Protein AF-A0A1E4RXN3-F1 (afdb_monomer_lite)

Sequence (51 aa):
MGRRKISIQPITDERNRKVTFVKRKAGLFKKAHELAVLCQVDIAVIILGKN

Foldseek 3Di:
DDDDDDDPDDDPDPVCNVVVCVVVVVVVVVVQVVCCVVVVDDDDDDDDDDD

InterPro domains:
  IPR002100 Transcription factor, MADS-box [PF00319] (10-50)
  IPR002100 Transcription factor, MADS-box [PR00404] (3-23)
  IPR002100 Transcription factor, MADS-box [PR00404] (23-38)
  IPR002100 Transcription factor, MADS-box [PR00404] (38-51)
  IPR002100 Transcription factor, MADS-box [PS50066] (1-51)
  IPR002100 Transcription factor, MADS-box [SM00432] (1-51)
  IPR036879 Transcription factor, MADS-box superfamily [G3DSA:3.40.1810.10] (13-51)
  IPR036879 Transcription factor, MADS-box superfamily [SSF55455] (1-50)

Radius of gyration: 13.74 Å; chains: 1; bounding box: 30×26×33 Å

Structure (mmCIF, N/CA/C/O backbone):
data_AF-A0A1E4RXN3-F1
#
_entry.id   AF-A0A1E4RXN3-F1
#
loop_
_atom_site.group_PDB
_atom_site.id
_atom_site.type_symbol
_atom_site.label_atom_id
_atom_site.label_alt_id
_atom_site.label_comp_id
_atom_site.label_asym_id
_atom_site.label_entity_id
_atom_site.label_seq_id
_atom_site.pdbx_PDB_ins_code
_atom_site.Cartn_x
_atom_site.Cartn_y
_atom_site.Cartn_z
_atom_site.occupancy
_atom_site.B_iso_or_equiv
_atom_site.auth_seq_id
_atom_site.auth_comp_id
_atom_site.auth_asym_id
_atom_site.auth_atom_id
_atom_site.pdbx_PDB_model_num
ATOM 1 N N . MET A 1 1 ? 18.180 11.943 -6.945 1.00 69.38 1 MET A N 1
ATOM 2 C CA . MET A 1 1 ? 17.095 12.333 -7.880 1.00 69.38 1 MET A CA 1
ATOM 3 C C . MET A 1 1 ? 15.762 12.202 -7.149 1.00 69.38 1 MET A C 1
ATOM 5 O O . MET A 1 1 ? 15.539 11.166 -6.539 1.00 69.38 1 MET A O 1
ATOM 9 N N . GLY A 1 2 ? 14.931 13.249 -7.133 1.00 90.12 2 GLY A N 1
ATOM 10 C CA . GLY A 1 2 ? 13.662 13.275 -6.389 1.00 90.12 2 GLY A CA 1
ATOM 11 C C . GLY A 1 2 ? 12.549 12.407 -6.994 1.00 90.12 2 GLY A C 1
ATOM 12 O O . GLY A 1 2 ? 12.760 11.647 -7.941 1.00 90.12 2 GLY A O 1
ATOM 13 N N . ARG A 1 3 ? 11.336 12.531 -6.446 1.00 93.50 3 ARG A N 1
ATOM 14 C CA . ARG A 1 3 ? 10.147 11.808 -6.922 1.00 93.50 3 ARG A CA 1
ATOM 15 C C . ARG A 1 3 ? 9.761 12.276 -8.330 1.00 93.50 3 ARG A C 1
ATOM 17 O O . ARG A 1 3 ? 9.504 13.456 -8.535 1.00 93.50 3 ARG A O 1
ATOM 24 N N . ARG A 1 4 ? 9.667 11.342 -9.281 1.00 93.75 4 ARG A N 1
ATOM 25 C CA . ARG A 1 4 ? 9.182 11.601 -10.649 1.00 93.75 4 ARG A CA 1
ATOM 26 C C . ARG A 1 4 ? 7.730 11.149 -10.810 1.00 93.75 4 ARG A C 1
ATOM 28 O O . ARG A 1 4 ? 7.307 10.175 -10.184 1.00 93.75 4 ARG A O 1
ATOM 35 N N . LYS A 1 5 ? 6.969 11.860 -11.646 1.00 94.94 5 LYS A N 1
ATOM 36 C CA . LYS A 1 5 ? 5.619 11.452 -12.061 1.00 94.94 5 LYS A CA 1
ATOM 37 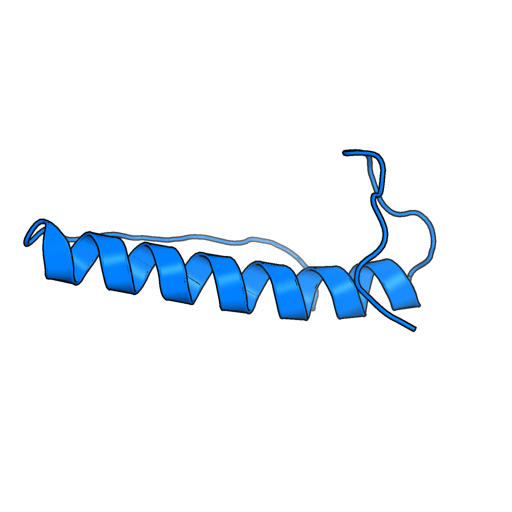C C . LYS A 1 5 ? 5.730 10.260 -13.023 1.00 94.94 5 LYS A C 1
ATOM 39 O O . LYS A 1 5 ? 6.619 10.245 -13.867 1.00 94.94 5 LYS A O 1
ATOM 44 N N . ILE A 1 6 ? 4.844 9.278 -12.875 1.00 95.19 6 ILE A N 1
ATOM 45 C CA . ILE A 1 6 ? 4.719 8.099 -13.749 1.00 95.19 6 ILE A CA 1
ATOM 46 C C . ILE A 1 6 ? 3.256 7.961 -14.186 1.00 95.19 6 ILE A C 1
ATOM 48 O O . ILE A 1 6 ? 2.367 8.416 -13.460 1.00 95.19 6 ILE A O 1
ATOM 52 N N . SER A 1 7 ? 3.000 7.350 -15.342 1.00 97.12 7 SER A N 1
ATOM 53 C CA . SER A 1 7 ? 1.646 6.979 -15.770 1.00 97.12 7 SER A CA 1
ATOM 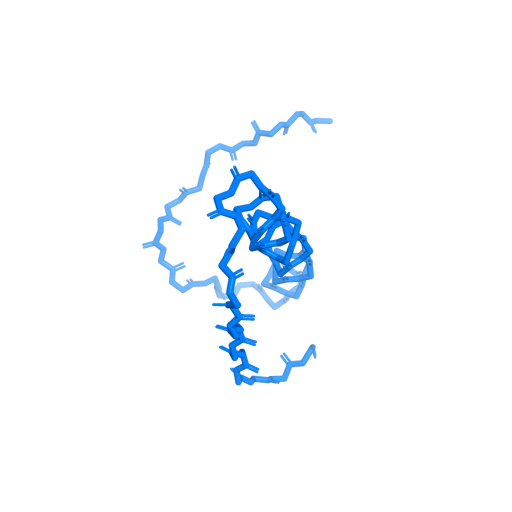54 C C . SER A 1 7 ? 1.095 5.834 -14.910 1.00 97.12 7 SER A C 1
ATOM 56 O O . SER A 1 7 ? 1.846 4.985 -14.424 1.00 97.12 7 SER A O 1
ATOM 58 N N . ILE A 1 8 ? -0.223 5.813 -14.695 1.00 97.00 8 ILE A N 1
ATOM 59 C CA . ILE A 1 8 ? -0.907 4.718 -13.994 1.00 97.00 8 ILE A CA 1
ATOM 60 C C . ILE A 1 8 ? -1.244 3.636 -15.019 1.00 97.00 8 ILE A C 1
ATOM 62 O O . ILE A 1 8 ? -2.336 3.595 -15.572 1.00 97.00 8 ILE A O 1
ATOM 66 N N . GLN A 1 9 ? -0.251 2.799 -15.301 1.00 97.31 9 GLN A N 1
ATOM 67 C CA . GLN A 1 9 ? -0.337 1.667 -16.221 1.00 97.31 9 GLN A CA 1
ATOM 68 C C . GLN A 1 9 ? 0.566 0.523 -15.725 1.00 97.31 9 GLN A C 1
ATOM 70 O O . GLN A 1 9 ? 1.427 0.764 -14.867 1.00 97.31 9 GLN A O 1
ATOM 75 N N . PRO A 1 10 ? 0.415 -0.711 -16.240 1.00 95.25 10 PRO A N 1
ATOM 76 C CA . PRO A 1 10 ? 1.305 -1.815 -15.893 1.00 95.25 10 PRO A CA 1
ATOM 77 C C . PRO A 1 10 ? 2.783 -1.470 -16.142 1.00 95.25 10 PRO A C 1
ATOM 79 O O . PRO A 1 10 ? 3.159 -1.022 -17.224 1.00 95.25 10 PRO A O 1
ATOM 82 N N . ILE A 1 11 ? 3.635 -1.680 -15.132 1.00 95.81 11 ILE A N 1
ATOM 83 C CA . ILE A 1 11 ? 5.081 -1.440 -15.239 1.00 95.81 11 ILE A CA 1
ATOM 84 C C . ILE A 1 11 ? 5.728 -2.658 -15.904 1.00 95.81 11 ILE A C 1
ATOM 86 O O . ILE A 1 11 ? 5.729 -3.755 -15.338 1.00 95.81 11 ILE A O 1
ATOM 90 N N . THR A 1 12 ? 6.287 -2.461 -17.096 1.00 96.69 12 THR A N 1
ATOM 91 C CA . THR A 1 12 ? 6.932 -3.518 -17.888 1.00 96.69 12 THR A CA 1
ATOM 92 C C . THR A 1 12 ? 8.289 -3.918 -17.311 1.00 96.69 12 THR A C 1
ATOM 94 O O . THR A 1 12 ? 8.549 -5.108 -17.141 1.00 96.69 12 THR A O 1
ATOM 97 N N . ASP A 1 13 ? 9.107 -2.934 -16.927 1.00 96.00 13 ASP A N 1
ATOM 98 C CA . ASP A 1 13 ? 10.410 -3.147 -16.291 1.00 96.00 13 ASP A CA 1
ATOM 99 C C . ASP A 1 13 ? 10.262 -3.871 -14.942 1.00 96.00 13 ASP A C 1
ATOM 101 O O . ASP A 1 13 ? 9.641 -3.371 -13.999 1.00 96.00 13 ASP A O 1
ATOM 105 N N . GLU A 1 14 ? 10.837 -5.070 -14.848 1.00 94.81 14 GLU A N 1
ATOM 106 C CA . GLU A 1 14 ? 10.665 -5.953 -13.696 1.00 94.81 14 GLU A CA 1
ATOM 107 C C . GLU A 1 14 ? 11.272 -5.376 -12.411 1.00 94.81 14 GLU A C 1
ATOM 109 O O . GLU A 1 14 ? 10.656 -5.451 -11.344 1.00 94.81 14 GLU A O 1
ATOM 114 N N . ARG A 1 15 ? 12.456 -4.759 -12.498 1.00 95.12 15 ARG A N 1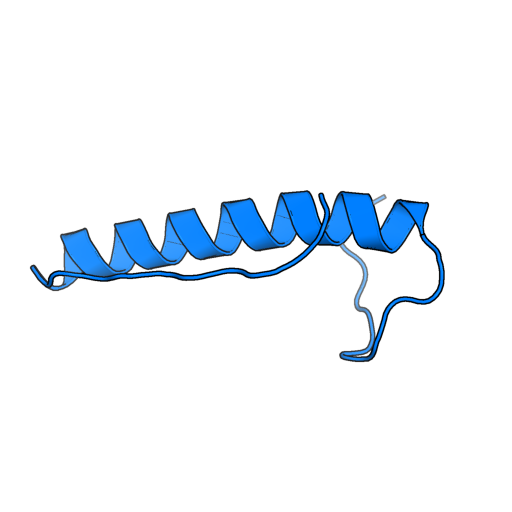
ATOM 115 C CA . ARG A 1 15 ? 13.150 -4.192 -11.336 1.00 95.12 15 ARG A CA 1
ATOM 116 C C . ARG A 1 15 ? 12.368 -3.011 -10.770 1.00 95.12 15 ARG A C 1
ATOM 118 O O . ARG A 1 15 ? 12.133 -2.940 -9.562 1.00 95.12 15 ARG A O 1
ATOM 125 N N . ASN A 1 16 ? 11.918 -2.112 -11.639 1.00 94.69 16 ASN A N 1
ATOM 126 C CA . ASN A 1 16 ? 11.096 -0.967 -11.277 1.00 94.69 16 ASN A CA 1
ATOM 127 C C . ASN A 1 16 ? 9.741 -1.410 -10.739 1.00 94.69 16 ASN A C 1
ATOM 129 O O . ASN A 1 16 ? 9.267 -0.825 -9.764 1.00 94.69 16 ASN A O 1
ATOM 133 N N . ARG A 1 17 ? 9.135 -2.458 -11.311 1.00 95.19 17 ARG A N 1
ATOM 134 C CA . ARG A 1 17 ? 7.885 -3.034 -10.807 1.00 95.19 17 ARG A CA 1
ATOM 135 C C . ARG A 1 17 ? 8.059 -3.580 -9.391 1.00 95.19 17 ARG A C 1
ATOM 137 O O . ARG A 1 17 ? 7.288 -3.185 -8.522 1.00 95.19 17 ARG A O 1
ATOM 144 N N . LYS A 1 18 ? 9.094 -4.389 -9.130 1.00 94.56 18 LYS A N 1
ATOM 145 C CA . LYS A 1 18 ? 9.403 -4.944 -7.795 1.00 94.56 18 LYS A CA 1
ATOM 146 C C . LYS A 1 18 ? 9.634 -3.849 -6.753 1.00 94.56 18 LYS A C 1
ATOM 148 O O . LYS A 1 18 ? 8.976 -3.815 -5.715 1.00 94.56 18 LYS A O 1
ATOM 153 N N . VAL A 1 19 ? 10.506 -2.884 -7.053 1.00 95.00 19 VAL A N 1
ATOM 154 C CA . VAL A 1 19 ? 10.793 -1.766 -6.136 1.00 95.00 19 VAL A CA 1
ATOM 155 C C . VAL A 1 19 ? 9.548 -0.905 -5.899 1.00 95.00 19 VAL A C 1
ATOM 157 O O . VAL A 1 19 ? 9.278 -0.500 -4.766 1.00 95.00 19 VAL A O 1
ATOM 160 N N . THR A 1 20 ? 8.771 -0.626 -6.950 1.00 95.12 20 THR A N 1
ATOM 161 C CA . THR A 1 20 ? 7.522 0.140 -6.837 1.00 95.12 20 THR A CA 1
ATOM 162 C C . THR A 1 20 ? 6.497 -0.605 -5.996 1.00 95.12 20 THR A C 1
ATOM 164 O O . THR A 1 20 ? 5.894 0.009 -5.118 1.00 95.12 20 THR A O 1
ATOM 167 N N . PHE A 1 21 ? 6.335 -1.911 -6.210 1.00 95.50 21 PHE A N 1
ATOM 168 C CA . PHE A 1 21 ? 5.420 -2.754 -5.450 1.00 95.50 21 PHE A CA 1
ATOM 169 C C . PHE A 1 21 ? 5.745 -2.716 -3.956 1.00 95.50 21 PHE A C 1
ATOM 171 O O . PHE A 1 21 ? 4.878 -2.363 -3.161 1.00 95.50 21 PHE A O 1
ATOM 178 N N . VAL A 1 22 ? 7.006 -2.947 -3.574 1.00 95.31 22 VAL A N 1
ATOM 179 C CA . VAL A 1 22 ? 7.441 -2.898 -2.167 1.00 95.31 22 VAL A CA 1
ATOM 180 C C . VAL A 1 22 ? 7.139 -1.535 -1.531 1.00 95.31 22 VAL A C 1
ATOM 182 O O . VAL A 1 22 ? 6.541 -1.470 -0.456 1.00 95.31 22 VAL A O 1
ATOM 185 N N . LYS A 1 23 ? 7.484 -0.432 -2.210 1.00 95.50 23 LYS A N 1
ATOM 186 C CA . LYS A 1 23 ? 7.265 0.929 -1.687 1.00 95.50 23 LYS A CA 1
ATOM 187 C C . LYS A 1 23 ? 5.781 1.295 -1.582 1.00 95.50 23 LYS A C 1
ATOM 189 O O . LYS A 1 23 ? 5.365 1.892 -0.591 1.00 95.50 23 LYS A O 1
ATOM 194 N N . ARG A 1 24 ? 4.972 0.953 -2.591 1.00 96.31 24 ARG A N 1
ATOM 195 C CA . ARG A 1 24 ? 3.526 1.235 -2.613 1.00 96.31 24 ARG A CA 1
ATOM 196 C C . ARG A 1 24 ? 2.778 0.386 -1.595 1.00 96.31 24 ARG A C 1
ATOM 198 O O . ARG A 1 24 ? 1.930 0.930 -0.898 1.00 96.31 24 ARG A O 1
ATOM 205 N N . LYS A 1 25 ? 3.142 -0.893 -1.464 1.00 96.44 25 LYS A N 1
ATOM 206 C CA . LYS A 1 25 ? 2.612 -1.803 -0.446 1.00 96.44 25 LYS A CA 1
ATOM 207 C C . LYS A 1 25 ? 2.809 -1.220 0.951 1.00 96.44 25 LYS A C 1
ATOM 209 O O . LYS A 1 25 ? 1.837 -1.054 1.676 1.00 96.44 25 LYS A O 1
ATOM 214 N N . ALA A 1 26 ? 4.039 -0.833 1.295 1.00 96.94 26 ALA A N 1
ATOM 215 C CA . ALA A 1 26 ? 4.331 -0.225 2.593 1.00 96.94 26 ALA A CA 1
ATOM 216 C C . ALA A 1 26 ? 3.511 1.057 2.838 1.00 96.94 26 ALA A C 1
ATOM 218 O O . ALA A 1 26 ? 2.934 1.231 3.909 1.00 96.94 26 ALA A O 1
ATOM 219 N N . GLY A 1 27 ? 3.401 1.929 1.828 1.00 98.06 27 GLY A N 1
ATOM 220 C CA . GLY A 1 27 ? 2.577 3.138 1.916 1.00 98.06 27 GLY A CA 1
ATOM 221 C C . GLY A 1 27 ? 1.084 2.853 2.116 1.00 98.06 27 GLY A C 1
ATOM 222 O O . GLY A 1 27 ? 0.436 3.551 2.892 1.00 98.06 27 GLY A O 1
ATOM 223 N N . LEU A 1 28 ? 0.548 1.824 1.455 1.00 98.06 28 LEU A N 1
ATOM 224 C CA . LEU A 1 28 ? -0.848 1.409 1.592 1.00 98.06 28 LEU A CA 1
ATOM 225 C C . LEU A 1 28 ? -1.143 0.880 2.999 1.00 98.06 28 LEU A C 1
ATOM 227 O O . LEU A 1 28 ? -2.101 1.333 3.616 1.00 98.06 28 LEU A O 1
ATOM 231 N N . PHE A 1 29 ? -0.297 -0.006 3.535 1.00 97.88 29 PHE A N 1
ATOM 232 C CA . PHE A 1 29 ? -0.450 -0.510 4.907 1.00 97.88 29 PHE A CA 1
ATOM 233 C C . PHE A 1 29 ? -0.366 0.610 5.944 1.00 97.88 29 PHE A C 1
ATOM 235 O O . PHE A 1 29 ? -1.175 0.645 6.866 1.00 97.88 29 PHE A O 1
ATOM 242 N N . LYS A 1 30 ? 0.548 1.573 5.759 1.00 98.62 30 LYS A N 1
ATOM 243 C CA . LYS A 1 30 ? 0.614 2.755 6.626 1.00 98.62 30 LYS A CA 1
ATOM 244 C C . LYS A 1 30 ? -0.707 3.529 6.613 1.00 98.62 30 LYS A C 1
ATOM 246 O O . LYS A 1 30 ? -1.206 3.895 7.669 1.00 98.62 30 LYS A O 1
ATOM 251 N N . LYS A 1 31 ? -1.288 3.751 5.430 1.00 98.62 31 LYS A N 1
ATOM 252 C CA . LYS A 1 31 ? -2.563 4.470 5.291 1.00 98.62 31 LYS A CA 1
ATOM 253 C C . LYS A 1 31 ? -3.750 3.707 5.865 1.00 98.62 31 LYS A C 1
ATOM 255 O O . LYS A 1 31 ? -4.591 4.326 6.502 1.00 98.62 31 LYS A O 1
ATOM 260 N N . ALA A 1 32 ? -3.792 2.390 5.683 1.00 98.56 32 ALA A N 1
ATOM 261 C CA . ALA A 1 32 ? -4.807 1.546 6.300 1.00 98.56 32 ALA A CA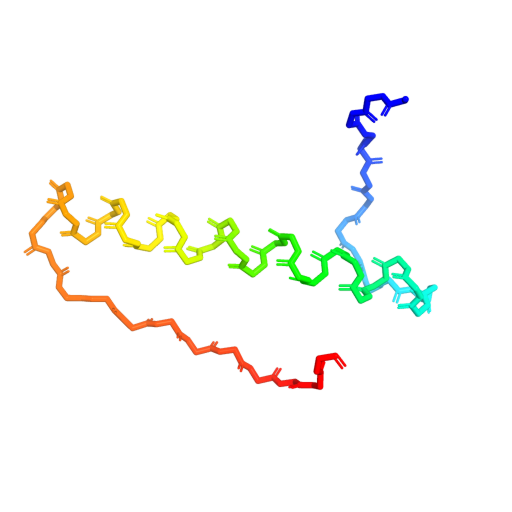 1
ATOM 262 C C . ALA A 1 32 ? -4.734 1.619 7.833 1.00 98.56 32 ALA A C 1
ATOM 264 O O . ALA A 1 32 ? -5.750 1.837 8.478 1.00 98.56 32 ALA A O 1
ATOM 265 N N . HIS A 1 33 ? -3.531 1.539 8.407 1.00 98.38 33 HIS A N 1
ATOM 266 C CA . HIS A 1 33 ? -3.336 1.699 9.848 1.00 98.38 33 HIS A CA 1
ATOM 267 C C . HIS A 1 33 ? -3.745 3.096 10.343 1.00 98.38 33 HIS A C 1
ATOM 269 O O . HIS A 1 33 ? -4.471 3.209 11.324 1.00 98.38 33 HIS A O 1
ATOM 275 N N . GLU A 1 34 ? -3.301 4.166 9.669 1.00 98.75 34 GLU A N 1
ATOM 276 C CA . GLU A 1 34 ? -3.700 5.543 10.005 1.00 98.75 34 GLU A CA 1
ATOM 277 C C . GLU A 1 34 ? -5.230 5.692 10.016 1.00 98.75 34 GLU A C 1
ATOM 279 O O . GLU A 1 34 ? -5.776 6.264 10.953 1.00 98.75 34 GLU A O 1
ATOM 284 N N . LEU A 1 35 ? -5.922 5.140 9.016 1.00 98.69 35 LEU A N 1
ATOM 285 C CA . LEU A 1 35 ? -7.380 5.199 8.925 1.00 98.69 35 LEU A CA 1
ATOM 286 C C . LEU A 1 35 ? -8.067 4.411 10.049 1.00 98.69 35 LEU A C 1
ATOM 288 O O . LEU A 1 35 ? -8.995 4.931 10.666 1.00 98.69 35 LEU A O 1
ATOM 292 N N . ALA A 1 36 ? -7.591 3.198 10.341 1.00 98.69 36 ALA A N 1
ATOM 293 C CA . ALA A 1 36 ? -8.129 2.365 11.415 1.00 98.69 36 ALA A CA 1
ATOM 294 C C . ALA A 1 36 ? -8.052 3.083 12.772 1.00 98.69 36 ALA A C 1
ATOM 296 O O . ALA A 1 36 ? -9.036 3.137 13.505 1.00 98.69 36 ALA A O 1
ATOM 297 N N . VAL A 1 37 ? -6.906 3.709 13.070 1.00 98.44 37 VAL A N 1
ATOM 298 C CA . VAL A 1 37 ? -6.692 4.454 14.321 1.00 98.44 37 VAL A CA 1
ATOM 299 C C . VAL A 1 37 ? -7.523 5.736 14.374 1.00 98.44 37 VAL A C 1
ATOM 301 O O . VAL A 1 37 ? -8.167 6.001 15.385 1.00 98.44 37 VAL A O 1
ATOM 304 N N . LEU A 1 38 ? -7.522 6.540 13.304 1.00 98.75 38 LEU A N 1
ATOM 305 C CA . LEU A 1 38 ? -8.204 7.840 13.292 1.00 98.75 38 LEU A CA 1
ATOM 306 C C . LEU A 1 38 ? -9.727 7.713 13.359 1.00 98.75 38 LEU A C 1
ATOM 308 O O . LEU A 1 38 ? -10.380 8.573 13.944 1.00 98.75 38 LEU A O 1
ATOM 312 N N . CYS A 1 39 ? -10.287 6.666 12.756 1.00 98.56 39 CYS A N 1
ATOM 313 C CA . CYS A 1 39 ? -11.732 6.479 12.664 1.00 98.56 39 CYS A CA 1
ATOM 314 C C . CYS A 1 39 ? -12.273 5.384 13.592 1.00 98.56 39 CYS A C 1
ATOM 316 O O . CYS A 1 39 ? -13.481 5.180 13.599 1.00 98.56 39 CYS A O 1
ATOM 318 N N . GLN A 1 40 ? -11.417 4.709 14.369 1.00 98.00 40 GLN A N 1
ATOM 319 C CA . GLN A 1 40 ? -11.788 3.590 15.250 1.00 98.00 40 GLN A CA 1
ATOM 320 C C . GLN A 1 40 ? -12.563 2.487 14.510 1.00 98.00 40 GLN A C 1
ATOM 322 O O . GLN A 1 40 ? -13.629 2.056 14.943 1.00 98.00 40 GLN A O 1
ATOM 327 N N . VAL A 1 41 ? -12.033 2.045 13.367 1.00 98.50 41 VAL A N 1
ATOM 328 C CA . VAL A 1 41 ? -12.657 1.010 12.529 1.00 98.50 41 VAL A CA 1
ATOM 329 C C . VAL A 1 41 ? -11.697 -0.136 12.245 1.00 98.50 41 VAL A C 1
ATOM 331 O O . VAL A 1 41 ? -10.496 0.074 12.060 1.00 98.50 41 VAL A O 1
ATOM 334 N N . ASP A 1 42 ? -12.244 -1.344 12.133 1.00 97.94 42 ASP A N 1
ATOM 335 C CA . ASP A 1 42 ? -11.500 -2.507 11.659 1.00 97.94 42 ASP A CA 1
ATOM 336 C C . ASP A 1 42 ? -11.295 -2.433 10.141 1.00 97.94 42 ASP A C 1
ATOM 338 O O . ASP A 1 42 ? -12.219 -2.142 9.378 1.00 97.94 42 ASP A O 1
ATOM 342 N N . ILE A 1 43 ? -10.068 -2.701 9.684 1.00 97.44 43 ILE A N 1
ATOM 343 C CA . ILE A 1 43 ? -9.699 -2.640 8.264 1.00 97.44 43 ILE A CA 1
ATOM 344 C C . ILE A 1 43 ? -8.910 -3.884 7.875 1.00 97.44 43 ILE A C 1
ATOM 346 O O . ILE A 1 43 ? -7.909 -4.228 8.502 1.00 97.44 43 ILE A O 1
ATOM 350 N N . ALA A 1 44 ? -9.308 -4.502 6.764 1.00 97.19 44 ALA A N 1
ATOM 351 C CA . ALA A 1 44 ? -8.557 -5.564 6.109 1.00 97.19 44 ALA A CA 1
ATOM 352 C C . ALA A 1 44 ? -8.028 -5.088 4.748 1.00 97.19 44 ALA A C 1
ATOM 354 O O . ALA A 1 44 ? -8.761 -4.514 3.943 1.00 97.19 44 ALA A O 1
ATOM 355 N N . VAL A 1 45 ? -6.748 -5.355 4.471 1.00 96.81 45 VAL A N 1
ATOM 356 C CA . VAL A 1 45 ? -6.116 -5.100 3.168 1.00 96.81 45 VAL A CA 1
ATOM 357 C C . VAL A 1 45 ? -5.549 -6.409 2.636 1.00 96.81 45 VAL A C 1
ATOM 359 O O . VAL A 1 45 ? -4.704 -7.026 3.282 1.00 96.81 45 VAL A O 1
ATOM 362 N N . ILE A 1 46 ? -5.982 -6.814 1.440 1.00 96.00 46 ILE A N 1
ATOM 363 C CA . ILE A 1 46 ? -5.546 -8.054 0.786 1.00 96.00 46 ILE A CA 1
ATOM 364 C C . ILE A 1 46 ? -4.818 -7.701 -0.511 1.00 96.00 46 ILE A C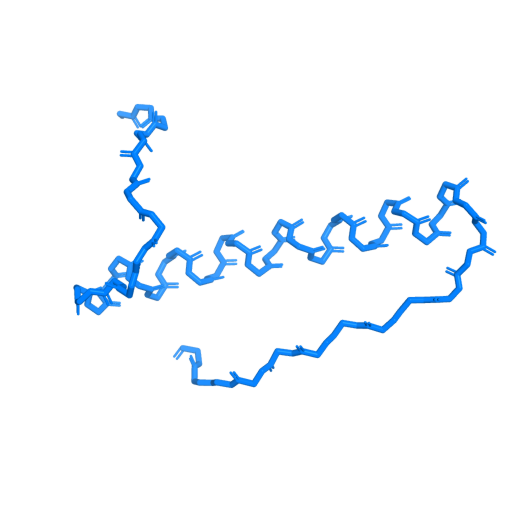 1
ATOM 366 O O . ILE A 1 46 ? -5.343 -6.981 -1.357 1.00 96.00 46 ILE A O 1
ATOM 370 N N . ILE A 1 47 ? -3.597 -8.214 -0.670 1.00 94.88 47 ILE A N 1
ATOM 371 C CA . ILE A 1 47 ? -2.785 -8.051 -1.879 1.00 94.88 47 ILE A CA 1
ATOM 372 C C . ILE A 1 47 ? -2.370 -9.438 -2.349 1.00 94.88 47 ILE A C 1
ATOM 374 O O . ILE A 1 47 ? -1.708 -10.170 -1.617 1.00 94.88 47 ILE A O 1
ATOM 378 N N . LEU A 1 48 ? -2.734 -9.775 -3.582 1.00 93.12 48 LEU A N 1
ATOM 379 C CA . LEU A 1 48 ? -2.390 -11.041 -4.218 1.00 93.12 48 LEU A CA 1
ATOM 380 C C . LEU A 1 48 ? -1.331 -10.790 -5.294 1.00 93.12 48 LEU A C 1
ATOM 382 O O . LEU A 1 48 ? -1.478 -9.888 -6.118 1.00 93.12 48 LEU A O 1
ATOM 386 N N . GLY A 1 49 ? -0.254 -11.572 -5.284 1.00 81.75 49 GLY A N 1
ATOM 387 C CA . GLY A 1 49 ? 0.815 -11.464 -6.276 1.00 81.75 49 GLY A CA 1
ATOM 388 C C . GLY A 1 49 ? 2.159 -11.983 -5.774 1.00 81.75 49 GLY A C 1
ATOM 389 O O . GLY A 1 49 ? 2.327 -12.284 -4.594 1.00 81.75 49 GLY A O 1
ATOM 390 N N . LYS A 1 50 ? 3.129 -12.088 -6.687 1.00 72.25 50 LYS A N 1
ATOM 391 C CA . LYS A 1 50 ? 4.523 -12.416 -6.354 1.00 72.25 50 LYS A CA 1
ATOM 392 C C . LYS A 1 50 ? 5.262 -11.154 -5.888 1.00 72.25 50 LYS A C 1
ATOM 394 O O . LYS A 1 50 ? 5.098 -10.102 -6.506 1.00 72.25 50 LYS A O 1
ATOM 399 N N . ASN A 1 51 ? 6.060 -11.284 -4.822 1.00 60.16 51 ASN A N 1
ATOM 400 C CA . ASN A 1 51 ? 7.026 -10.259 -4.397 1.00 60.16 51 ASN A CA 1
ATOM 401 C C . ASN A 1 51 ? 8.165 -10.119 -5.420 1.00 60.16 51 ASN A C 1
ATOM 403 O O . ASN A 1 51 ? 8.625 -11.158 -5.947 1.00 60.16 51 ASN A O 1
#

pLDDT: mean 94.44, std 7.42, range [60.16, 98.75]

Secondary structure (DSSP, 8-state):
--PPP--SS---SHHHHHHHHHHHHHHHHHHHHHHHHHHT--------S--

Organism: Cyberlindnera jadinii (strain ATCC 18201 / CBS 1600 / BCRC 20928 / JCM 3617 / NBRC 0987 / NRRL Y-1542) (NCBI:txid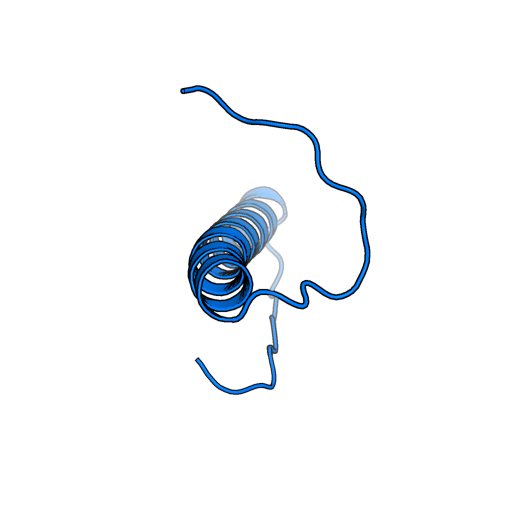983966)